Protein AF-A0A4Q3CYF3-F1 (afdb_monomer)

pLDDT: mean 77.41, std 14.99, range [45.66, 94.75]

Nearest PDB structures (foldseek):
  6cbr-assembly1_A  TM=8.847E-01  e=3.921E+00  Escherichia coli K-12
  7a5g-assembly1_b6  TM=2.704E-01  e=6.693E+00  Homo sapiens

Mean predicted aligned error: 15.67 Å

Radius of gyration: 21.26 Å; Cα contacts (8 Å, |Δi|>4): 17; chains: 1; bounding box: 45×25×58 Å

Foldseek 3Di:
DVVVVVVVVVVVVVVVVVVVVVVPPPPPPPPPPPDDPDDDDPVNVVVVVVVVLVVLLVVLVVCCVVPNPVSDDPVSVVSNVVSVD

Solvent-accessible surface area (backbone atoms only — not comparable to full-atom values): 5194 Å² total; per-residue (Å²): 109,70,67,62,53,53,53,53,51,51,52,51,51,50,54,52,51,52,55,55,50,66,73,62,58,72,76,75,80,82,83,74,76,73,86,66,99,65,73,78,50,73,66,56,52,50,51,50,54,49,52,48,53,52,52,55,48,50,53,53,51,52,46,29,72,76,63,36,72,84,67,50,50,77,66,53,52,50,50,50,56,63,71,74,108

Structure (mmCIF, N/CA/C/O back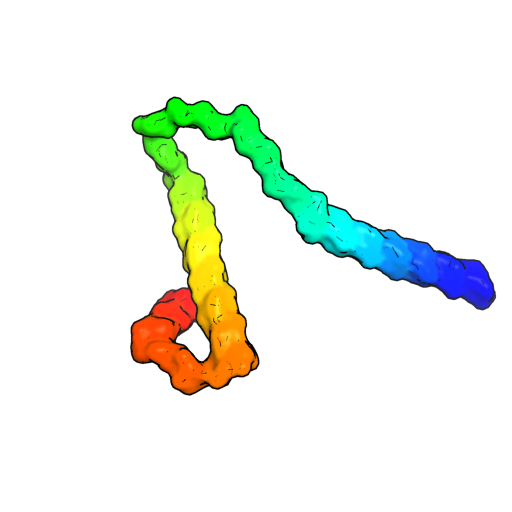bone):
data_AF-A0A4Q3CYF3-F1
#
_entry.id   AF-A0A4Q3CYF3-F1
#
loop_
_atom_site.group_PDB
_atom_site.id
_atom_site.type_symbol
_atom_site.label_atom_id
_atom_site.label_alt_id
_atom_site.label_comp_id
_atom_site.label_asym_id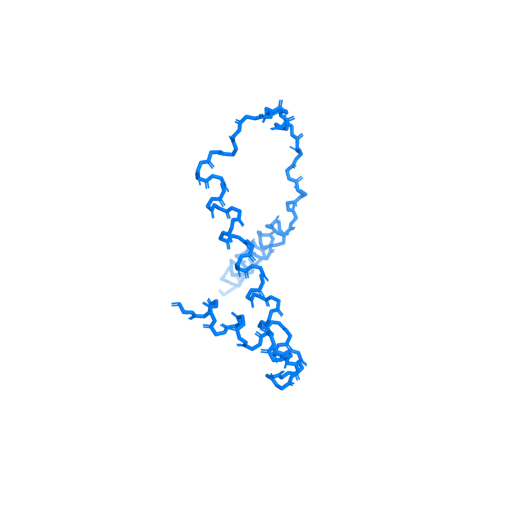
_atom_site.label_entity_id
_atom_site.label_seq_id
_atom_site.pdbx_PDB_ins_code
_atom_site.Cartn_x
_atom_site.Cartn_y
_atom_site.Cartn_z
_atom_site.occupancy
_atom_site.B_iso_or_equiv
_atom_site.auth_seq_id
_atom_site.auth_comp_id
_atom_site.auth_asym_id
_atom_site.auth_atom_id
_atom_site.pdbx_PDB_model_num
ATOM 1 N N . MET A 1 1 ? -10.673 -10.726 -44.042 1.00 82.12 1 MET A N 1
ATOM 2 C CA . MET A 1 1 ? -11.294 -11.156 -42.766 1.00 82.12 1 MET A CA 1
ATOM 3 C C . MET A 1 1 ? -10.376 -12.072 -41.963 1.00 82.12 1 MET A C 1
ATOM 5 O O . MET A 1 1 ? -10.040 -11.707 -40.849 1.00 82.12 1 MET A O 1
ATOM 9 N N . ILE A 1 2 ? -9.883 -13.182 -42.529 1.00 92.81 2 ILE A N 1
ATOM 10 C CA . ILE A 1 2 ? -8.980 -14.124 -41.832 1.00 92.81 2 ILE A CA 1
ATOM 11 C C . ILE A 1 2 ? -7.714 -13.445 -41.273 1.00 92.81 2 ILE A C 1
ATOM 13 O O . ILE A 1 2 ? -7.413 -13.600 -40.097 1.00 92.81 2 ILE A O 1
ATOM 17 N N . TYR A 1 3 ? -7.027 -12.608 -42.058 1.00 92.50 3 TYR A N 1
ATOM 18 C CA . TYR A 1 3 ? -5.833 -11.889 -41.582 1.00 92.50 3 TYR A CA 1
ATOM 19 C C . TYR A 1 3 ? -6.112 -10.911 -40.433 1.00 92.50 3 TYR A C 1
ATOM 21 O O . TYR A 1 3 ? -5.296 -10.801 -39.529 1.00 92.50 3 TYR A O 1
ATOM 29 N N . ALA A 1 4 ? -7.274 -10.250 -40.432 1.00 90.88 4 ALA A N 1
ATOM 30 C CA . ALA A 1 4 ? -7.670 -9.349 -39.348 1.00 90.88 4 ALA A CA 1
ATOM 31 C C . ALA A 1 4 ? -7.950 -10.116 -38.045 1.00 90.88 4 ALA A C 1
ATOM 33 O O . ALA A 1 4 ? -7.644 -9.640 -36.959 1.00 90.88 4 ALA A O 1
ATOM 34 N N . ILE A 1 5 ? -8.490 -11.333 -38.154 1.00 92.62 5 ILE A N 1
ATOM 35 C CA . ILE A 1 5 ? -8.683 -12.216 -37.000 1.00 92.62 5 ILE A CA 1
ATOM 36 C C . ILE A 1 5 ? -7.319 -12.663 -36.458 1.00 92.62 5 ILE A C 1
ATOM 38 O O . ILE A 1 5 ? -7.097 -12.598 -35.254 1.00 92.62 5 ILE A O 1
ATOM 42 N N . ILE A 1 6 ? -6.385 -13.046 -37.337 1.00 94.75 6 ILE A N 1
ATOM 43 C CA . ILE A 1 6 ? -5.033 -13.485 -36.952 1.00 94.75 6 ILE A CA 1
ATOM 44 C C . ILE A 1 6 ? -4.259 -12.366 -36.241 1.00 94.75 6 ILE A C 1
ATOM 46 O O . ILE A 1 6 ? -3.635 -12.622 -35.211 1.00 94.75 6 ILE A O 1
ATOM 50 N N . THR A 1 7 ? -4.314 -11.126 -36.740 1.00 94.00 7 THR A N 1
ATOM 51 C CA . THR A 1 7 ? -3.606 -9.998 -36.111 1.00 94.00 7 THR A CA 1
ATOM 52 C C . THR A 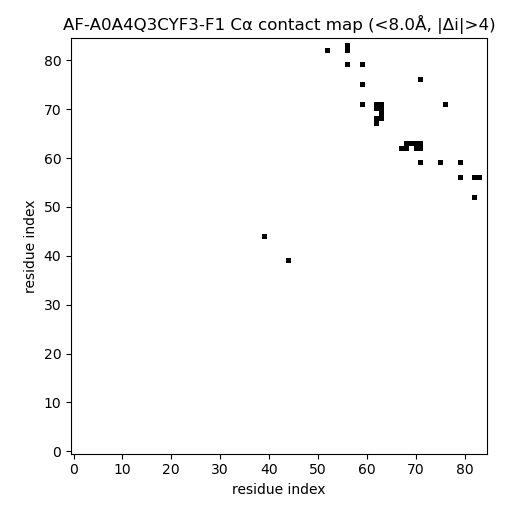1 7 ? -4.159 -9.677 -34.725 1.00 94.00 7 THR A C 1
ATOM 54 O O . THR A 1 7 ? -3.379 -9.489 -33.793 1.00 94.00 7 THR A O 1
ATOM 57 N N . VAL A 1 8 ? -5.483 -9.686 -34.547 1.00 93.56 8 VAL A N 1
ATOM 58 C CA . VAL A 1 8 ? -6.120 -9.471 -33.235 1.00 93.56 8 VAL A CA 1
ATOM 59 C C . VAL A 1 8 ? -5.739 -10.575 -32.246 1.00 93.56 8 VAL A C 1
ATOM 61 O O . VAL A 1 8 ? -5.419 -10.290 -31.091 1.00 93.56 8 VAL A O 1
ATOM 64 N N . LEU A 1 9 ? -5.704 -11.831 -32.698 1.00 93.38 9 LEU A N 1
ATOM 65 C CA . LEU A 1 9 ? -5.331 -12.977 -31.867 1.00 93.38 9 LEU A CA 1
ATOM 66 C C . LEU A 1 9 ? -3.868 -12.890 -31.407 1.00 93.38 9 LEU A C 1
ATOM 68 O O . LEU A 1 9 ? -3.569 -13.147 -30.243 1.00 93.38 9 LEU A O 1
ATOM 72 N N . PHE A 1 10 ? -2.966 -12.459 -32.292 1.00 94.44 10 PHE A N 1
ATOM 73 C CA . PHE A 1 10 ? -1.552 -12.277 -31.965 1.00 94.44 10 PHE A CA 1
ATOM 74 C C . PHE A 1 10 ? -1.331 -11.162 -30.933 1.00 94.44 10 PHE A C 1
ATOM 76 O O . PHE A 1 10 ? -0.558 -11.337 -29.991 1.00 94.44 10 PHE A O 1
ATOM 83 N N . VAL A 1 11 ? -2.058 -10.044 -31.057 1.00 94.00 11 VAL A N 1
ATOM 84 C CA . VAL A 1 11 ? -2.016 -8.942 -30.081 1.00 94.00 11 VAL A CA 1
ATOM 85 C C . VAL A 1 11 ? -2.530 -9.402 -28.716 1.00 94.00 11 VAL A C 1
ATOM 87 O O . VAL A 1 11 ? -1.858 -9.178 -27.712 1.00 94.00 11 VAL A O 1
ATOM 90 N N . LEU A 1 12 ? -3.664 -10.112 -28.669 1.00 91.50 12 LEU A N 1
ATOM 91 C CA . LEU A 1 12 ? -4.218 -10.638 -27.417 1.00 91.50 12 LEU A CA 1
ATOM 92 C C . LEU A 1 12 ? -3.273 -11.639 -26.740 1.00 91.50 12 LEU A C 1
ATOM 94 O O . LEU A 1 12 ? -3.037 -11.545 -25.535 1.00 91.50 12 LEU A O 1
ATOM 98 N N . LEU A 1 13 ? -2.682 -12.563 -27.503 1.00 91.50 13 LEU A N 1
ATOM 99 C CA . LEU A 1 13 ? -1.703 -13.519 -26.980 1.00 91.50 13 LEU A CA 1
ATOM 100 C C . LEU A 1 13 ? -0.436 -12.821 -26.471 1.00 91.50 13 LEU A C 1
ATOM 102 O O . LEU A 1 13 ? 0.073 -13.189 -25.412 1.00 91.50 13 LEU A O 1
ATOM 106 N N . GLY A 1 14 ? 0.038 -11.788 -27.170 1.00 88.50 14 GLY A N 1
ATOM 107 C CA . GLY A 1 14 ? 1.161 -10.959 -26.734 1.00 88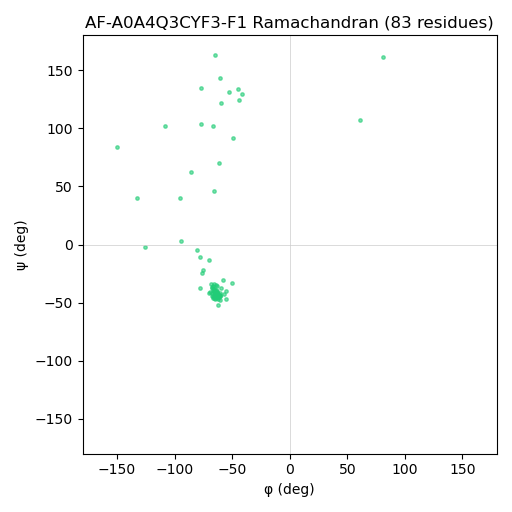.50 14 GLY A CA 1
ATOM 108 C C . GLY A 1 14 ? 0.872 -10.228 -25.421 1.00 88.50 14 GLY A C 1
ATOM 109 O O . GLY A 1 14 ? 1.674 -10.298 -24.489 1.00 88.50 14 GLY A O 1
ATOM 110 N N . SER A 1 15 ? -0.299 -9.597 -25.297 1.00 81.88 15 SER A N 1
ATOM 111 C CA . SER A 1 15 ? -0.730 -8.925 -24.065 1.00 81.88 15 SER A CA 1
ATOM 112 C C . SER A 1 15 ? -0.849 -9.896 -22.885 1.00 81.88 15 SER A C 1
ATOM 114 O O . SER A 1 15 ? -0.359 -9.595 -21.796 1.00 81.88 15 SER A O 1
ATOM 116 N N . ILE A 1 16 ? -1.423 -11.088 -23.097 1.00 87.12 16 ILE A N 1
ATOM 117 C CA . ILE A 1 16 ? -1.528 -12.141 -22.070 1.00 87.12 16 ILE A CA 1
ATOM 118 C C . ILE A 1 16 ? -0.138 -12.652 -21.666 1.00 87.12 16 ILE A C 1
ATOM 120 O O . ILE A 1 16 ? 0.141 -12.826 -20.476 1.00 87.12 16 ILE A O 1
ATOM 124 N N . TYR A 1 17 ? 0.754 -12.863 -22.635 1.00 89.50 17 TYR A N 1
ATOM 125 C CA . TYR A 1 17 ? 2.125 -13.300 -22.385 1.00 89.50 17 TYR A CA 1
ATOM 126 C C . TYR A 1 17 ? 2.909 -12.271 -21.559 1.00 89.50 17 TYR A C 1
ATOM 128 O O . TYR A 1 17 ? 3.558 -12.638 -20.577 1.00 89.50 17 TYR A O 1
ATOM 136 N N . LEU A 1 18 ? 2.807 -10.980 -21.896 1.00 79.94 18 LEU A N 1
ATOM 137 C CA . LEU A 1 18 ? 3.449 -9.900 -21.143 1.00 79.94 18 LEU A CA 1
ATOM 138 C C . LEU A 1 18 ? 2.871 -9.757 -19.731 1.00 79.94 18 LEU A C 1
ATOM 140 O O . LEU A 1 18 ? 3.633 -9.599 -18.777 1.00 79.94 18 LEU A O 1
ATOM 144 N N . TYR A 1 19 ? 1.551 -9.883 -19.575 1.00 80.00 19 TYR A N 1
ATOM 145 C CA . TYR A 1 19 ? 0.899 -9.848 -18.266 1.00 80.00 19 TYR A CA 1
ATOM 146 C C . TYR A 1 19 ? 1.376 -10.997 -17.362 1.00 80.00 19 TYR A C 1
ATOM 148 O O . TYR A 1 19 ? 1.750 -10.780 -16.207 1.00 80.00 19 TYR A O 1
ATOM 156 N N . ARG A 1 20 ? 1.461 -12.218 -17.907 1.00 77.00 20 ARG A N 1
ATOM 157 C CA . ARG A 1 20 ? 1.966 -13.396 -17.186 1.00 77.00 20 ARG A CA 1
ATOM 158 C C . ARG A 1 20 ? 3.463 -13.287 -16.873 1.00 77.00 20 ARG A C 1
ATOM 160 O O . ARG A 1 20 ? 3.887 -13.665 -15.785 1.00 77.00 20 ARG A O 1
ATOM 167 N N . ARG A 1 21 ? 4.259 -12.716 -17.783 1.00 73.06 21 ARG A N 1
ATOM 168 C CA . ARG A 1 21 ? 5.688 -12.437 -17.565 1.00 73.06 21 ARG A CA 1
ATOM 169 C C . ARG A 1 21 ? 5.918 -11.385 -16.477 1.00 73.06 21 ARG A C 1
ATOM 171 O O . ARG A 1 21 ? 6.877 -11.511 -15.726 1.00 73.06 21 ARG A O 1
ATOM 178 N N . SER A 1 22 ? 5.033 -10.393 -16.354 1.00 63.88 22 SER A N 1
ATOM 179 C CA . SER A 1 22 ? 5.126 -9.341 -15.332 1.00 63.88 22 SER A CA 1
ATOM 180 C C . SER A 1 22 ? 4.936 -9.880 -13.905 1.00 63.88 22 SER A C 1
ATOM 182 O O . SER A 1 22 ? 5.634 -9.454 -12.987 1.00 63.88 22 SER A O 1
ATOM 184 N N . LYS A 1 23 ? 4.064 -10.883 -13.722 1.00 58.03 23 LYS A N 1
ATOM 185 C CA . LYS A 1 23 ? 3.872 -11.592 -12.439 1.00 58.03 23 LYS A CA 1
ATOM 186 C C . LYS A 1 23 ? 5.011 -12.572 -12.112 1.00 58.03 23 LYS A C 1
ATOM 188 O O . LYS A 1 23 ? 5.229 -12.877 -10.947 1.00 58.03 23 LYS A O 1
ATOM 193 N N . ASN A 1 24 ? 5.760 -13.018 -13.122 1.00 52.00 24 ASN A N 1
ATOM 194 C CA . ASN A 1 24 ? 6.904 -13.923 -12.991 1.00 52.00 24 ASN A CA 1
ATOM 195 C C . ASN A 1 24 ? 8.242 -13.170 -12.919 1.00 52.00 24 ASN A C 1
ATOM 197 O O . ASN A 1 24 ? 9.230 -13.608 -13.511 1.00 52.00 24 ASN A O 1
ATOM 201 N N . LYS A 1 25 ? 8.308 -12.044 -12.203 1.00 53.12 25 LYS A N 1
ATOM 202 C CA . LYS A 1 25 ? 9.597 -11.606 -11.664 1.00 53.12 25 LYS A CA 1
ATOM 203 C C . LYS A 1 25 ? 9.874 -12.496 -10.446 1.00 53.12 25 LYS A C 1
ATOM 205 O O . LYS A 1 25 ? 9.232 -12.271 -9.422 1.00 53.12 25 LYS A O 1
ATOM 210 N N . PRO A 1 26 ? 10.765 -13.509 -10.507 1.00 51.38 26 PRO A N 1
ATOM 211 C CA . PRO A 1 26 ? 11.381 -13.972 -9.271 1.00 51.38 26 PRO A CA 1
ATOM 212 C C . PRO A 1 26 ? 11.967 -12.720 -8.618 1.00 51.38 26 PRO A C 1
ATOM 214 O O . PRO A 1 26 ? 12.562 -11.896 -9.322 1.00 51.38 26 PRO A O 1
ATOM 217 N N . GLY A 1 27 ? 11.693 -12.524 -7.325 1.00 55.03 27 GLY A N 1
ATOM 218 C CA . GLY A 1 27 ? 12.252 -11.410 -6.565 1.00 55.03 27 GLY A CA 1
ATOM 219 C C . GLY A 1 27 ? 13.716 -11.241 -6.950 1.00 55.03 27 GLY A C 1
ATOM 220 O O . GLY A 1 27 ? 14.436 -12.238 -7.066 1.00 55.03 27 GLY A O 1
ATOM 221 N N . LEU A 1 28 ? 14.096 -10.005 -7.289 1.00 56.84 28 LEU A N 1
ATOM 222 C CA . LEU A 1 28 ? 15.456 -9.690 -7.708 1.00 56.84 28 LEU A CA 1
ATOM 223 C C . LEU A 1 28 ? 16.438 -10.387 -6.756 1.00 56.84 28 LEU A C 1
ATOM 225 O O . LEU A 1 28 ? 16.226 -10.314 -5.544 1.00 56.84 28 LEU A O 1
ATOM 229 N N . PRO A 1 29 ? 17.481 -11.063 -7.262 1.00 47.81 29 PRO A N 1
ATOM 230 C CA . PRO A 1 29 ? 18.485 -11.627 -6.381 1.00 47.81 29 PRO A CA 1
ATOM 231 C C . PRO A 1 29 ? 19.095 -10.467 -5.584 1.00 47.81 29 PRO A C 1
ATOM 233 O O . PRO A 1 29 ? 19.578 -9.495 -6.170 1.00 47.81 29 PRO A O 1
ATOM 236 N N . GLU A 1 30 ? 19.007 -10.554 -4.256 1.00 56.91 30 GLU A N 1
ATOM 237 C CA . GLU A 1 30 ? 19.587 -9.629 -3.277 1.00 56.91 30 GLU A CA 1
ATOM 238 C C . GLU A 1 30 ? 21.121 -9.613 -3.402 1.00 56.91 30 GLU A C 1
ATOM 240 O O . GLU A 1 30 ? 21.843 -10.140 -2.566 1.00 56.91 30 GLU A O 1
ATOM 245 N N . VAL A 1 31 ? 21.660 -9.046 -4.480 1.00 54.97 31 VAL A N 1
ATOM 246 C CA . VAL A 1 31 ? 23.115 -8.976 -4.714 1.00 54.97 31 VAL A CA 1
ATOM 247 C C . VAL A 1 31 ? 23.699 -7.647 -4.218 1.00 54.97 31 VAL A C 1
ATOM 249 O O . VAL A 1 31 ? 24.899 -7.416 -4.302 1.00 54.97 31 VAL A O 1
ATOM 252 N N . PHE A 1 32 ? 22.883 -6.783 -3.606 1.00 50.72 32 PHE A N 1
ATOM 253 C CA . PHE A 1 32 ? 23.351 -5.523 -3.024 1.00 50.72 32 PHE A CA 1
ATOM 254 C C . PHE A 1 32 ? 22.833 -5.271 -1.607 1.00 50.72 32 PHE A C 1
ATOM 256 O O . PHE A 1 32 ? 22.572 -4.135 -1.235 1.00 50.72 32 PHE A O 1
ATOM 263 N N . THR A 1 33 ? 22.766 -6.293 -0.753 1.00 48.12 33 THR A N 1
ATOM 264 C CA . THR A 1 33 ? 22.761 -6.063 0.702 1.00 48.12 33 THR A CA 1
ATOM 265 C C . THR A 1 33 ? 24.204 -5.950 1.191 1.00 48.12 33 THR A C 1
ATOM 267 O O . THR A 1 33 ? 24.701 -6.725 2.008 1.00 48.12 33 THR A O 1
ATOM 270 N N . LYS A 1 34 ? 24.919 -4.931 0.689 1.00 45.66 34 LYS A N 1
ATOM 271 C CA . LYS A 1 34 ? 26.093 -4.445 1.408 1.00 45.66 34 LYS A CA 1
ATOM 272 C C . LYS A 1 34 ? 25.553 -3.836 2.693 1.00 45.66 34 LYS A C 1
ATOM 274 O O . LYS A 1 34 ? 24.986 -2.752 2.695 1.00 45.66 34 LYS A O 1
ATOM 279 N N . LYS A 1 35 ? 25.691 -4.603 3.767 1.00 48.84 35 LYS A N 1
ATOM 280 C CA . LYS A 1 35 ? 25.469 -4.215 5.152 1.00 48.84 35 LYS A CA 1
ATOM 281 C C . LYS A 1 35 ? 26.220 -2.907 5.436 1.00 48.84 35 LYS A C 1
ATOM 283 O O . LYS A 1 35 ? 27.399 -2.923 5.774 1.00 48.84 35 LYS A O 1
ATOM 288 N N . THR A 1 36 ? 25.554 -1.774 5.263 1.00 45.91 36 THR A N 1
ATOM 289 C CA . THR A 1 36 ? 25.965 -0.496 5.843 1.00 45.91 36 THR A CA 1
ATOM 290 C C . THR A 1 36 ? 24.978 -0.182 6.948 1.00 45.91 36 THR A C 1
ATOM 292 O O . THR A 1 36 ? 23.856 0.243 6.697 1.00 45.91 36 THR A O 1
ATOM 295 N N . GLU A 1 37 ? 25.408 -0.420 8.185 1.00 53.88 37 GLU A N 1
ATOM 296 C CA . GLU A 1 37 ? 24.753 -0.002 9.430 1.00 53.88 37 GLU A CA 1
ATOM 297 C C . GLU A 1 37 ? 24.748 1.533 9.590 1.00 53.88 37 GLU A C 1
ATOM 299 O O . GLU A 1 37 ? 25.107 2.076 10.629 1.00 53.88 37 GLU A O 1
ATOM 304 N N . GLY A 1 38 ? 24.393 2.281 8.550 1.00 53.84 38 GLY A N 1
ATOM 305 C CA . GLY A 1 38 ? 24.619 3.717 8.521 1.00 53.84 38 GLY A CA 1
ATOM 306 C C . GLY A 1 38 ? 23.574 4.429 7.698 1.00 53.84 38 GLY A C 1
ATOM 307 O O . GLY A 1 38 ? 23.842 4.748 6.550 1.00 53.84 38 GLY A O 1
ATOM 308 N N . LYS A 1 39 ? 22.437 4.712 8.345 1.00 51.81 39 LYS A N 1
ATOM 309 C CA . LYS A 1 39 ? 21.338 5.570 7.880 1.00 51.81 39 LYS A CA 1
ATOM 310 C C . LYS A 1 39 ? 20.669 5.078 6.593 1.00 51.81 39 LYS A C 1
ATOM 312 O O . LYS A 1 39 ? 21.196 5.270 5.503 1.00 51.81 39 LYS A O 1
ATOM 317 N N . LEU A 1 40 ? 19.450 4.546 6.736 1.00 55.22 40 LEU A N 1
ATOM 318 C CA . LEU A 1 40 ? 18.456 4.652 5.667 1.00 55.22 40 LEU A CA 1
ATOM 319 C C . LEU A 1 40 ? 18.508 6.087 5.147 1.00 55.22 40 LEU A C 1
ATOM 321 O O . LEU A 1 40 ? 18.438 7.042 5.929 1.00 55.22 40 LEU A O 1
ATOM 325 N N . THR A 1 41 ? 18.722 6.241 3.847 1.00 64.94 41 THR A N 1
ATOM 326 C CA . THR A 1 41 ? 18.583 7.561 3.243 1.00 64.94 41 THR A CA 1
ATOM 327 C C . THR A 1 41 ? 17.136 8.011 3.458 1.00 64.94 41 THR A C 1
ATOM 329 O O . THR A 1 41 ? 16.221 7.186 3.457 1.00 64.94 41 THR A O 1
ATOM 332 N N . ILE A 1 42 ? 16.917 9.307 3.704 1.00 64.19 42 ILE A N 1
ATOM 333 C CA . ILE A 1 42 ? 15.580 9.868 3.991 1.00 64.19 42 ILE A CA 1
ATOM 334 C C . ILE A 1 42 ? 14.557 9.409 2.930 1.00 64.19 42 ILE A C 1
ATOM 336 O O . ILE A 1 42 ? 13.399 9.136 3.242 1.00 64.19 42 ILE A O 1
ATOM 340 N N . ASP A 1 43 ? 15.021 9.241 1.691 1.00 61.75 43 ASP A N 1
ATOM 341 C CA . ASP A 1 43 ? 14.233 8.780 0.551 1.00 61.75 43 ASP A CA 1
ATOM 342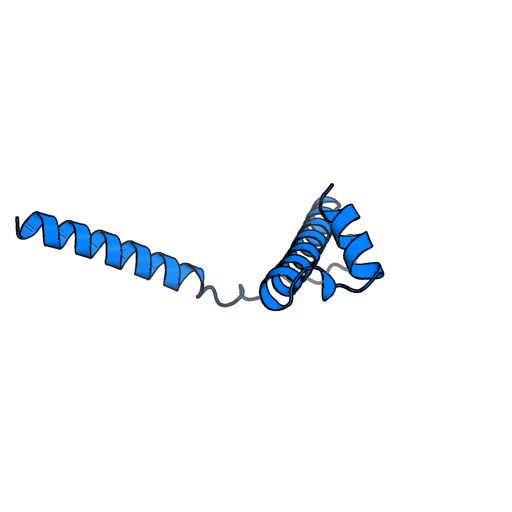 C C . ASP A 1 43 ? 13.816 7.301 0.654 1.00 61.75 43 ASP A C 1
ATOM 344 O O . ASP A 1 43 ? 12.676 6.951 0.342 1.00 61.75 43 ASP A O 1
ATOM 348 N N . GLU A 1 44 ? 14.702 6.414 1.111 1.00 69.12 44 GLU A N 1
ATOM 349 C CA . GLU A 1 44 ? 14.381 4.996 1.315 1.00 69.12 44 GLU A CA 1
ATOM 350 C C . GLU A 1 44 ? 13.383 4.812 2.459 1.00 69.12 44 GLU A C 1
ATOM 352 O O . GLU A 1 44 ? 12.427 4.048 2.324 1.00 69.12 44 GLU A O 1
ATOM 357 N N . GLU A 1 45 ? 13.5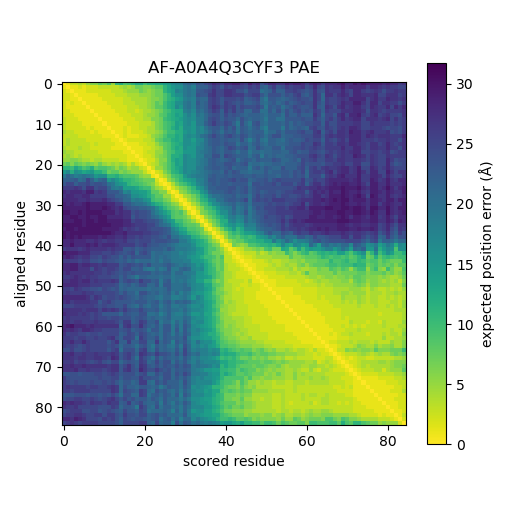51 5.550 3.559 1.00 70.81 45 GLU A N 1
ATOM 358 C CA . GLU A 1 45 ? 12.610 5.518 4.681 1.00 70.81 45 GLU A CA 1
ATOM 359 C C . GLU A 1 45 ? 11.222 6.020 4.258 1.00 70.81 45 GLU A C 1
ATOM 361 O O . GLU A 1 45 ? 10.201 5.414 4.602 1.00 70.81 45 GLU A O 1
ATOM 366 N N . PHE A 1 46 ? 11.169 7.075 3.439 1.00 69.00 46 PHE A N 1
ATOM 367 C CA . PHE A 1 46 ? 9.919 7.584 2.882 1.00 69.00 46 PHE A CA 1
ATOM 368 C C . PHE A 1 46 ? 9.230 6.554 1.977 1.00 69.00 46 PHE A C 1
ATOM 370 O O . PHE A 1 46 ? 8.026 6.316 2.114 1.00 69.00 46 PHE A O 1
ATOM 377 N N . ASN A 1 47 ? 9.987 5.894 1.097 1.00 74.75 47 ASN A N 1
ATOM 378 C CA . ASN A 1 47 ? 9.460 4.867 0.199 1.00 74.75 47 ASN A CA 1
ATOM 379 C C . ASN A 1 47 ? 8.941 3.640 0.961 1.00 74.75 47 ASN A C 1
ATOM 381 O O . ASN A 1 47 ? 7.861 3.138 0.646 1.00 74.75 47 ASN A O 1
ATOM 385 N N . ILE A 1 48 ? 9.658 3.189 1.994 1.00 80.25 48 ILE A N 1
ATOM 386 C CA . ILE A 1 48 ? 9.230 2.067 2.840 1.00 80.25 48 ILE A CA 1
ATOM 387 C C . ILE A 1 48 ? 7.963 2.432 3.612 1.00 80.25 48 ILE A C 1
ATOM 389 O O . ILE A 1 48 ? 7.008 1.656 3.634 1.00 80.25 48 ILE A O 1
ATOM 393 N N . ASN A 1 49 ? 7.915 3.618 4.224 1.00 78.75 49 ASN A N 1
ATOM 394 C CA . ASN A 1 49 ? 6.752 4.028 5.005 1.00 78.75 49 ASN A CA 1
ATOM 395 C C . ASN A 1 49 ? 5.512 4.212 4.119 1.00 78.75 49 ASN A C 1
ATOM 397 O O . ASN A 1 49 ? 4.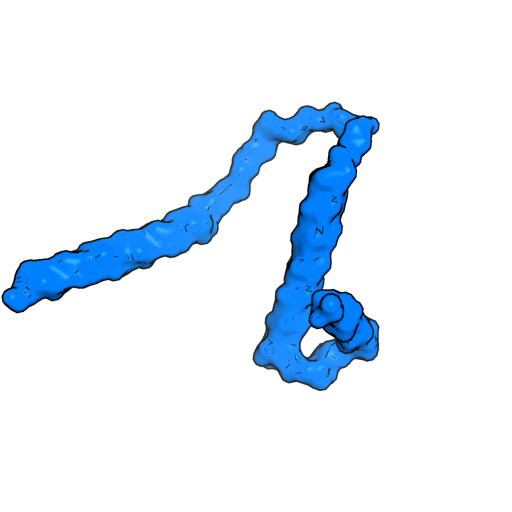415 3.816 4.510 1.00 78.75 49 ASN A O 1
ATOM 401 N N . ARG A 1 50 ? 5.684 4.750 2.906 1.00 80.50 50 ARG A N 1
ATOM 402 C CA . ARG A 1 50 ? 4.619 4.842 1.904 1.00 80.50 50 ARG A CA 1
ATOM 403 C C . ARG A 1 50 ? 4.125 3.462 1.481 1.00 80.50 50 ARG A C 1
ATOM 405 O O . ARG A 1 50 ? 2.932 3.201 1.574 1.00 80.50 50 ARG A O 1
ATOM 412 N N . SER A 1 51 ? 5.038 2.574 1.089 1.00 83.06 51 SER A N 1
ATOM 413 C CA . SER A 1 51 ? 4.692 1.217 0.660 1.00 83.06 51 SER A CA 1
ATOM 414 C C . SER A 1 51 ? 3.980 0.435 1.763 1.00 83.06 51 SER A C 1
ATOM 416 O O . SER A 1 51 ? 3.032 -0.292 1.483 1.00 83.06 51 SER A O 1
ATOM 418 N N . ARG A 1 52 ? 4.384 0.621 3.023 1.00 84.88 52 ARG A N 1
ATOM 419 C CA . ARG A 1 52 ? 3.713 0.013 4.172 1.00 84.88 52 ARG A CA 1
ATOM 420 C C . ARG A 1 52 ? 2.285 0.534 4.344 1.00 84.88 52 ARG A C 1
ATOM 422 O O . ARG A 1 52 ? 1.377 -0.269 4.498 1.00 84.88 52 ARG A O 1
ATOM 429 N N . LYS A 1 53 ? 2.077 1.854 4.279 1.00 85.69 53 LYS A N 1
ATOM 430 C CA . LYS A 1 53 ? 0.736 2.459 4.365 1.00 85.69 53 LYS A CA 1
ATOM 431 C C . LYS A 1 53 ? -0.186 1.982 3.244 1.00 85.69 53 LYS A C 1
ATOM 433 O O . LYS A 1 53 ? -1.351 1.700 3.494 1.00 85.69 53 LYS A O 1
ATOM 438 N N . GLU A 1 54 ? 0.343 1.878 2.027 1.00 86.38 54 GLU A N 1
ATOM 439 C CA . GLU A 1 54 ? -0.394 1.361 0.871 1.00 86.38 54 GLU A CA 1
ATOM 440 C C . GLU A 1 54 ? -0.765 -0.116 1.064 1.00 86.38 54 GLU A C 1
ATOM 442 O O . GLU A 1 54 ? -1.914 -0.484 0.844 1.00 86.38 54 GLU A O 1
ATOM 447 N N . ALA A 1 55 ? 0.157 -0.946 1.563 1.00 86.88 55 ALA A N 1
ATOM 448 C CA . ALA A 1 55 ? -0.117 -2.352 1.857 1.00 86.88 55 ALA A CA 1
ATOM 449 C C . ALA A 1 55 ? -1.160 -2.539 2.975 1.00 86.88 55 ALA A C 1
ATOM 451 O O . ALA A 1 55 ? -2.046 -3.383 2.852 1.00 86.88 55 ALA A O 1
ATOM 452 N N . GLU A 1 56 ? -1.083 -1.739 4.045 1.00 87.31 56 GLU A N 1
ATOM 453 C CA . GLU A 1 56 ? -2.069 -1.748 5.135 1.00 87.31 56 GLU A CA 1
ATOM 454 C C . GLU A 1 56 ? -3.463 -1.335 4.630 1.00 87.31 56 GLU A C 1
ATOM 456 O O . GLU A 1 56 ? -4.467 -1.959 4.983 1.00 87.31 56 GLU A O 1
ATOM 461 N N . LEU A 1 57 ? -3.535 -0.315 3.768 1.00 86.44 57 LEU A N 1
ATOM 462 C CA . LEU A 1 57 ? -4.785 0.123 3.148 1.00 86.44 57 LEU A CA 1
ATOM 463 C C . LEU A 1 57 ? -5.371 -0.957 2.228 1.00 86.44 57 LEU A C 1
ATOM 465 O O . LEU A 1 57 ? -6.568 -1.232 2.308 1.00 86.44 57 LEU A O 1
ATOM 469 N N . ASP A 1 58 ? -4.546 -1.594 1.399 1.00 89.56 58 ASP A N 1
ATOM 470 C CA . ASP A 1 58 ? -4.978 -2.685 0.523 1.00 89.56 58 ASP A CA 1
ATOM 471 C C . ASP A 1 58 ? -5.531 -3.864 1.329 1.00 89.56 58 ASP A C 1
ATOM 473 O O . ASP A 1 58 ? -6.594 -4.382 0.992 1.00 89.56 58 ASP A O 1
ATOM 477 N N . GLU A 1 59 ? -4.884 -4.257 2.430 1.00 89.62 59 GLU A N 1
ATOM 478 C CA . GLU A 1 59 ? -5.381 -5.333 3.297 1.00 89.62 59 GLU A CA 1
ATOM 479 C C . GLU A 1 59 ? -6.758 -4.996 3.892 1.00 89.62 59 GLU A C 1
ATOM 481 O O . GLU A 1 59 ? -7.675 -5.829 3.893 1.00 89.62 59 GLU A O 1
ATOM 486 N N . LEU A 1 60 ? -6.931 -3.753 4.351 1.00 87.94 60 LEU A N 1
ATOM 487 C CA . LEU A 1 60 ? -8.205 -3.247 4.855 1.00 87.94 60 LEU A CA 1
ATOM 488 C C . LEU A 1 60 ? -9.289 -3.294 3.772 1.00 87.94 60 LEU A C 1
ATOM 490 O O . LEU A 1 60 ? -10.388 -3.795 4.026 1.00 87.94 60 LEU A O 1
ATOM 494 N N . LEU A 1 61 ? -8.988 -2.816 2.564 1.00 88.38 61 LEU A N 1
ATOM 495 C CA . LEU A 1 61 ? -9.915 -2.840 1.431 1.00 88.38 61 LEU A CA 1
ATOM 496 C C . LEU A 1 61 ? -10.270 -4.271 1.019 1.00 88.38 61 LEU A C 1
ATOM 498 O O . LEU A 1 61 ? -11.443 -4.558 0.774 1.00 88.38 61 LEU A O 1
ATOM 502 N N . ASP A 1 62 ? -9.306 -5.189 1.016 1.00 91.50 62 ASP A N 1
ATOM 503 C CA . ASP A 1 62 ? -9.532 -6.590 0.660 1.00 91.50 62 ASP A CA 1
ATOM 504 C C . ASP A 1 62 ? -10.418 -7.290 1.703 1.00 91.50 62 ASP A C 1
ATOM 506 O O . ASP A 1 62 ? -11.315 -8.073 1.369 1.00 91.50 62 ASP A O 1
ATOM 510 N N . LYS A 1 63 ? -10.247 -6.948 2.986 1.00 88.69 63 LYS A N 1
ATOM 511 C CA . LYS A 1 63 ? -11.111 -7.414 4.078 1.00 88.69 63 LYS A CA 1
ATOM 512 C C . LYS A 1 63 ? -12.537 -6.871 3.947 1.00 88.69 63 LYS A C 1
ATOM 514 O O . LYS A 1 63 ? -13.486 -7.651 4.078 1.00 88.69 63 LYS A O 1
ATOM 519 N N . ILE A 1 64 ? -12.703 -5.583 3.631 1.00 88.50 64 ILE A N 1
ATOM 520 C CA . ILE A 1 64 ? -14.016 -4.973 3.348 1.00 88.50 64 ILE A CA 1
ATOM 521 C C . ILE A 1 64 ? -14.668 -5.648 2.140 1.00 88.50 64 ILE A C 1
ATOM 523 O O . ILE A 1 64 ? -15.850 -5.974 2.194 1.00 88.50 64 ILE A O 1
ATOM 527 N N . ASN A 1 65 ? -13.914 -5.891 1.072 1.00 87.38 65 ASN A N 1
ATOM 528 C CA . ASN A 1 65 ? -14.422 -6.512 -0.145 1.00 87.38 65 ASN A CA 1
ATOM 529 C C . ASN A 1 65 ? -14.920 -7.947 0.113 1.00 87.38 65 ASN A C 1
ATOM 531 O O . ASN A 1 65 ? -15.996 -8.331 -0.333 1.00 87.38 65 ASN A O 1
ATOM 535 N N . ARG A 1 66 ? -14.170 -8.738 0.891 1.00 90.31 66 ARG A N 1
ATOM 536 C CA . ARG A 1 66 ? -14.513 -10.143 1.182 1.00 90.31 66 ARG A CA 1
ATOM 537 C C . ARG A 1 66 ? -15.606 -10.314 2.236 1.00 90.31 66 ARG A C 1
ATOM 539 O O . ARG A 1 66 ? -16.374 -11.268 2.156 1.00 90.31 66 ARG A O 1
ATOM 546 N N . LYS A 1 67 ? -15.621 -9.470 3.272 1.00 89.25 67 LYS A N 1
ATOM 547 C CA . LYS A 1 67 ? -16.434 -9.677 4.490 1.00 89.25 67 LYS A CA 1
ATOM 548 C C . LYS A 1 67 ? -17.353 -8.499 4.834 1.00 89.25 67 LYS A C 1
ATOM 550 O O . LYS A 1 67 ? -18.105 -8.573 5.803 1.00 89.25 67 LYS A O 1
ATOM 555 N N . GLY A 1 68 ? -17.307 -7.421 4.058 1.00 86.31 68 GLY A N 1
ATOM 556 C CA . GLY A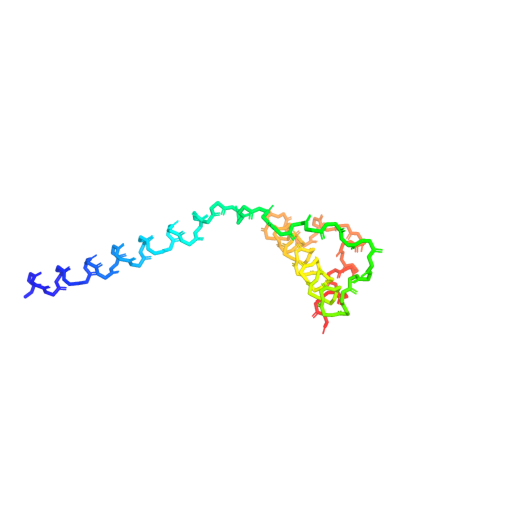 1 68 ? -18.060 -6.191 4.287 1.00 86.31 68 GLY A CA 1
ATOM 557 C C . GLY A 1 68 ? -17.413 -5.263 5.317 1.00 86.31 68 GLY A C 1
ATOM 558 O O . GLY A 1 68 ? -16.607 -5.672 6.154 1.00 86.31 68 GLY A O 1
ATOM 559 N N . TYR A 1 69 ? -17.812 -3.990 5.301 1.00 84.06 69 TYR A N 1
ATOM 560 C CA . TYR A 1 69 ? -17.279 -2.942 6.186 1.00 84.06 69 TYR A CA 1
ATOM 561 C C . TYR A 1 69 ? -17.440 -3.248 7.687 1.00 84.06 69 TYR A C 1
ATOM 563 O O . TYR A 1 69 ? -16.603 -2.882 8.512 1.00 84.06 69 TYR A O 1
ATOM 571 N N . ASN A 1 70 ? -18.495 -3.979 8.056 1.00 86.06 70 ASN A N 1
ATOM 572 C CA . ASN A 1 70 ? -18.760 -4.360 9.446 1.00 86.06 70 ASN A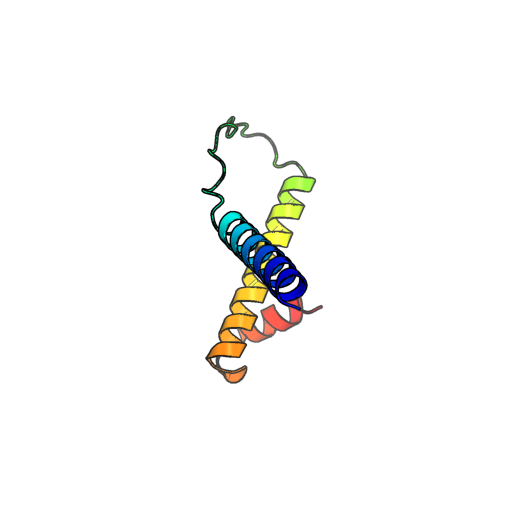 CA 1
ATOM 573 C C . ASN A 1 70 ? -17.767 -5.390 10.002 1.00 86.06 70 ASN A C 1
ATOM 575 O O . ASN A 1 70 ? -17.719 -5.579 11.213 1.00 86.06 70 ASN A O 1
ATOM 579 N N . SER A 1 71 ? -16.969 -6.028 9.140 1.00 84.12 71 SER A N 1
ATOM 580 C CA . SER A 1 71 ? -15.929 -6.979 9.545 1.00 84.12 71 SER A CA 1
ATOM 581 C C . SER A 1 71 ? -14.651 -6.315 10.070 1.00 84.12 71 SER A C 1
ATOM 583 O O . SER A 1 71 ? -13.784 -7.005 10.612 1.00 84.12 71 SER A O 1
ATOM 585 N N . LEU A 1 72 ? -14.524 -4.993 9.912 1.00 84.06 72 LEU A N 1
ATOM 586 C CA . LEU A 1 72 ? -13.426 -4.218 10.475 1.00 84.06 72 LEU A CA 1
ATOM 587 C C . LEU A 1 72 ? -13.638 -3.986 11.974 1.00 84.06 72 LEU A C 1
ATOM 589 O O . LEU A 1 72 ? -14.715 -3.576 12.418 1.00 84.06 72 LEU A O 1
ATOM 593 N N . SER A 1 73 ? -12.578 -4.190 12.748 1.00 86.44 73 SER A N 1
ATOM 594 C CA . SER A 1 73 ? -12.496 -3.780 14.147 1.00 86.44 73 SER A CA 1
ATOM 595 C C . SER A 1 73 ? -12.531 -2.253 14.282 1.00 86.44 73 SER A C 1
ATOM 597 O O . SER A 1 73 ? -12.298 -1.516 13.323 1.00 86.44 73 SER A O 1
ATOM 599 N N . ALA A 1 74 ? -12.810 -1.754 15.488 1.00 86.81 74 ALA A N 1
ATOM 600 C CA . ALA A 1 74 ? -12.832 -0.314 15.758 1.00 86.81 74 ALA A CA 1
ATOM 601 C C . ALA A 1 74 ? -11.507 0.373 15.375 1.00 86.81 74 ALA A C 1
ATOM 603 O O . ALA A 1 74 ? -11.525 1.437 14.763 1.00 86.81 74 ALA A O 1
ATOM 604 N N . LYS A 1 75 ? -10.378 -0.293 15.647 1.00 85.50 75 LYS A N 1
ATOM 605 C CA . LYS A 1 75 ? -9.034 0.179 15.295 1.00 85.50 75 LYS A CA 1
ATOM 606 C C . LYS A 1 75 ? -8.810 0.213 13.780 1.00 85.50 75 LYS A C 1
ATOM 608 O O . LYS A 1 75 ? -8.330 1.205 13.253 1.00 85.50 75 LYS A O 1
ATOM 613 N N . GLU A 1 76 ? -9.218 -0.835 13.070 1.00 85.19 76 GLU A N 1
ATOM 614 C CA . GLU A 1 76 ? -9.100 -0.907 11.606 1.00 85.19 76 GLU A CA 1
ATOM 615 C C . GLU A 1 76 ? -9.945 0.164 10.899 1.00 85.19 76 GLU A C 1
ATOM 617 O O . GLU A 1 76 ? -9.529 0.715 9.885 1.00 85.19 76 GLU A O 1
ATOM 622 N N . LYS A 1 77 ? -11.118 0.506 11.445 1.00 87.50 77 LYS A N 1
ATOM 623 C CA . LYS A 1 77 ? -11.954 1.601 10.924 1.00 87.50 77 LYS A CA 1
ATOM 624 C C . LYS A 1 77 ? -11.297 2.967 11.107 1.00 87.50 77 LYS A C 1
ATOM 626 O O . LYS A 1 77 ? -11.409 3.818 10.227 1.00 87.50 77 LYS A O 1
ATOM 631 N N . GLU A 1 78 ? -10.632 3.177 12.239 1.00 88.88 78 GLU A N 1
ATOM 632 C CA . GLU A 1 78 ? -9.876 4.398 12.519 1.00 88.88 78 GLU A CA 1
ATOM 633 C C . GLU A 1 78 ? -8.659 4.519 11.593 1.00 88.88 78 GLU A C 1
ATOM 635 O O . GLU A 1 78 ? -8.494 5.548 10.940 1.00 88.88 78 GLU A O 1
ATOM 640 N N . GLN A 1 79 ? -7.895 3.433 11.431 1.00 85.69 79 GLN A N 1
ATOM 641 C CA . GLN A 1 79 ? -6.761 3.368 10.504 1.00 85.69 79 GLN A CA 1
ATOM 642 C C . GLN A 1 79 ? -7.190 3.597 9.055 1.00 85.69 79 GLN A C 1
ATOM 644 O O . GLN A 1 79 ? -6.567 4.383 8.353 1.00 85.69 79 GLN A O 1
ATOM 649 N N . LEU A 1 80 ? -8.287 2.979 8.607 1.00 86.19 80 LEU A N 1
ATOM 650 C CA . LEU A 1 80 ? -8.829 3.215 7.269 1.00 86.19 80 LEU A CA 1
ATOM 651 C C . LEU A 1 80 ? -9.149 4.700 7.052 1.00 86.19 80 LEU A C 1
ATOM 653 O O . LEU A 1 80 ? -8.835 5.250 6.002 1.00 86.19 80 LEU A O 1
ATOM 657 N N . LYS A 1 81 ? -9.748 5.363 8.049 1.00 85.62 81 LYS A N 1
ATOM 658 C CA . LYS A 1 81 ? -10.084 6.790 7.974 1.00 85.62 81 LYS A CA 1
ATOM 659 C C . LYS A 1 81 ? -8.831 7.666 7.898 1.00 85.62 81 LYS A C 1
ATOM 661 O O . LYS A 1 81 ? -8.838 8.649 7.162 1.00 85.62 81 LYS A O 1
ATOM 666 N N . GLU A 1 82 ? -7.779 7.309 8.627 1.00 87.31 82 GLU A N 1
ATOM 667 C CA . GLU A 1 82 ? -6.487 8.002 8.601 1.00 87.31 82 GLU A CA 1
ATOM 668 C C . GLU A 1 82 ? -5.735 7.787 7.278 1.00 87.31 82 GLU A C 1
ATOM 670 O O . GLU A 1 82 ? -5.197 8.740 6.725 1.00 87.31 82 GLU A O 1
ATOM 675 N N . LEU A 1 83 ? -5.749 6.563 6.741 1.00 82.12 83 LEU A N 1
ATOM 676 C CA . LEU A 1 83 ? -5.079 6.188 5.490 1.00 82.12 83 LEU A CA 1
ATOM 677 C C . LEU A 1 83 ? -5.825 6.662 4.233 1.00 82.12 83 LEU A C 1
ATOM 679 O O . LEU A 1 83 ? -5.206 6.826 3.187 1.00 82.12 83 LEU A O 1
ATOM 683 N N . SER A 1 84 ? -7.141 6.879 4.320 1.00 73.12 84 SER A N 1
ATOM 684 C CA . SER A 1 84 ? -7.971 7.386 3.212 1.00 73.12 84 SER A CA 1
ATOM 685 C C . SER A 1 84 ? -7.906 8.904 3.005 1.00 73.12 84 SER A C 1
ATOM 687 O O . SER A 1 84 ? -8.560 9.416 2.095 1.00 73.12 84 SER A O 1
ATOM 689 N N . ARG A 1 85 ? -7.203 9.623 3.885 1.00 70.12 85 ARG A N 1
ATOM 690 C CA . ARG A 1 85 ? -7.146 11.086 3.900 1.00 70.12 85 ARG A CA 1
ATOM 691 C C . ARG A 1 85 ? -5.945 11.608 3.125 1.00 70.12 85 ARG A C 1
ATOM 693 O O . ARG A 1 85 ? -6.137 12.629 2.431 1.00 70.12 85 ARG A O 1
#

Secondary structure (DSSP, 8-state):
-HHHHHHHHHHHHHHHHHHHHHHT-------------S---HHHHHHHHHHHHHHHHHHHHHHHHHH-GGGS-HHHHHHHHHHT-

Sequence (85 aa):
MIYAIITVLFVLLGSIYLYRRSKNKPGLPEVFTKKTEGKLTIDEEFNINRSRKEAELDELLDKINRKGYNSLSAKEKEQLKELSR